Protein AF-A0AAV0AXN3-F1 (afdb_monomer)

Solvent-accessible surface area (backbone atoms only — not comparable to full-atom values): 9060 Å² total; per-residue (Å²): 137,46,54,49,62,44,51,5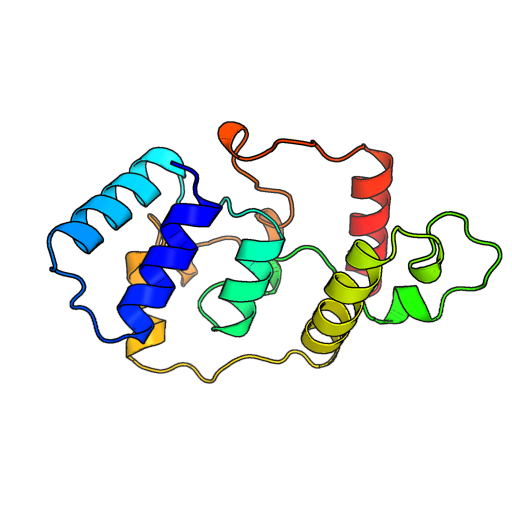5,51,50,51,50,41,47,74,72,68,48,59,68,83,37,69,70,45,45,52,43,48,54,48,37,48,67,70,36,80,56,32,69,37,35,47,66,70,45,36,50,57,33,23,34,56,55,50,35,66,63,61,25,37,64,60,49,59,53,64,60,75,71,57,66,88,87,51,89,84,40,51,88,76,44,60,71,69,56,36,67,53,48,51,59,50,10,48,40,53,66,68,65,55,55,48,80,89,41,78,70,40,53,50,46,30,60,65,59,29,77,52,62,66,87,75,58,67,36,72,74,29,42,86,36,51,43,71,93,68,51,88,74,75,82,52,72,68,55,53,52,49,39,55,54,47,51,75,70,111

Organism: Phakopsora pachyrhizi (NCBI:txid170000)

Sequence (157 aa):
STVFGTALNYVACRLLSVDAEHPMLAWSQATLHSLGKQGYWFLTWGKVCLSLLNVYNREGVDPITPKIWLLPDVLPFLPWRWWVHSWQVYLPISYISGKRLRVELNPLLSLLCEKLYTQPYSSINWPSQHNSVLSEDLYCPHHPVADALFWILGKWE

Foldseek 3Di:
DFLLVLLVVLVVCVVVVNDCPPPSNVVSLVVNCVQQVWLLQYDLVSQLVCQQQVLHPPLQHQQLALCLQVDDPPDPPRLVNDDPVRSVVSNVSNVCNHVVHHDDDDPSSVVSSVRRGPDRNVPDPRNVNHQRHRPVNPPDHDDVVVVVVSVVSVVVD

Nearest PDB structures (foldseek):
  1w6j-assembly1_A  TM=9.769E-01  e=9.044E-11  Homo sapiens
  1w6k-assembly1_A  TM=9.769E-01  e=1.476E-10  Homo sapiens
  8j5z-assembly1_A  TM=9.095E-01  e=8.137E-08  Tripterygium wilfordii
  2sqc-assembly1_A  TM=6.738E-01  e=1.094E-02  Alicyclobacillus acidocaldarius
  1gsz-assembly1_A  TM=6.415E-01  e=1.036E-02  Alicyclobacillus acidocaldarius

InterPro domains:
  IPR008930 Terpenoid cyclases/protein prenyltransferase alpha-alpha toroid [SSF48239] (1-157)
  IPR018333 Squalene cyclase [PTHR11764] (1-153)
  IPR032697 Squalene cyclase, N-terminal [PF13249] (6-128)

Mean predicted aligned error: 5.24 Å

Secondary structure (DSSP, 8-state):
--HHHHHHHHHHHHHTT--TTSHHHHHHHHHHHHHHSSS----HHHHHHHHHTTSS-GGGS----GGGGGS-TT-TT-GGGS-HHHHHHHHHHHHHHHHT------HHHHHHHHHH-SS-GGG--SGGGTT---GGG-SSPPPHHHHHHHHHHHHH-

pLDDT: mean 86.61, std 6.36, range [59.78, 94.81]

Radius of gyration: 16.56 Å; Cα contacts (8 Å, |Δi|>4): 158; chains: 1; bounding box: 37×30×46 Å

Structure (mmCIF, N/CA/C/O backbone):
data_AF-A0AAV0AXN3-F1
#
_entry.id   AF-A0AAV0AXN3-F1
#
loop_
_atom_site.group_PDB
_atom_site.id
_atom_site.type_symbol
_atom_site.label_atom_id
_atom_site.label_alt_id
_atom_site.label_comp_id
_atom_site.label_asym_id
_atom_site.label_entity_id
_atom_site.label_seq_id
_atom_site.pdbx_PDB_ins_code
_atom_site.Cartn_x
_atom_site.Cartn_y
_atom_site.Cartn_z
_atom_site.occupancy
_atom_site.B_iso_or_equiv
_atom_site.auth_seq_id
_atom_site.auth_comp_id
_atom_site.auth_asym_id
_atom_site.auth_atom_id
_atom_site.pdbx_PDB_model_num
ATOM 1 N N . SER A 1 1 ? 6.576 12.725 11.969 1.00 72.81 1 SER A N 1
ATOM 2 C CA . SER A 1 1 ? 6.029 11.366 11.805 1.00 72.81 1 SER A CA 1
ATOM 3 C C . SER A 1 1 ? 5.704 11.171 10.340 1.00 72.81 1 SER A C 1
ATOM 5 O O . SER A 1 1 ? 5.314 12.152 9.722 1.00 72.81 1 SER A O 1
ATOM 7 N N . THR A 1 2 ? 5.894 9.973 9.794 1.00 86.38 2 THR A N 1
ATOM 8 C CA . THR A 1 2 ? 5.572 9.656 8.391 1.00 86.38 2 THR A CA 1
ATOM 9 C C . THR A 1 2 ? 4.228 8.939 8.308 1.00 86.38 2 THR A C 1
ATOM 11 O O . THR A 1 2 ? 3.819 8.271 9.267 1.00 86.38 2 THR A O 1
ATOM 14 N N . VAL A 1 3 ? 3.533 9.047 7.178 1.00 88.00 3 VAL A N 1
ATOM 15 C CA . VAL A 1 3 ? 2.294 8.294 6.914 1.00 88.00 3 VAL A CA 1
ATOM 16 C C . VAL A 1 3 ? 2.595 6.797 6.925 1.00 88.00 3 VAL A C 1
ATOM 18 O O . VAL A 1 3 ? 1.875 6.024 7.559 1.00 88.00 3 VAL A O 1
ATOM 21 N N . PHE A 1 4 ? 3.716 6.399 6.316 1.00 86.88 4 PHE A N 1
ATOM 22 C CA . PHE A 1 4 ? 4.176 5.009 6.299 1.00 86.88 4 PHE A CA 1
ATOM 23 C C . PHE A 1 4 ? 4.380 4.430 7.706 1.00 86.88 4 PHE A C 1
ATOM 25 O O . PHE A 1 4 ? 3.810 3.389 8.038 1.00 86.88 4 PHE A O 1
ATOM 32 N N . GLY A 1 5 ? 5.152 5.116 8.553 1.00 89.00 5 GLY A N 1
ATOM 33 C CA . GLY A 1 5 ? 5.442 4.641 9.904 1.00 89.00 5 GLY A CA 1
ATOM 34 C C . GLY A 1 5 ? 4.204 4.650 10.798 1.00 89.00 5 GLY A C 1
ATOM 35 O O . GLY A 1 5 ? 3.957 3.682 11.514 1.00 89.00 5 GLY A O 1
ATOM 36 N N . THR A 1 6 ? 3.399 5.713 10.737 1.00 90.56 6 THR A N 1
ATOM 37 C CA . THR A 1 6 ? 2.220 5.857 11.604 1.00 90.56 6 THR A CA 1
ATOM 38 C C . THR A 1 6 ? 1.168 4.793 11.293 1.00 90.56 6 THR A C 1
ATOM 40 O O . THR A 1 6 ? 0.685 4.135 12.212 1.00 90.56 6 THR A O 1
ATOM 43 N N . ALA A 1 7 ? 0.844 4.564 10.016 1.00 90.44 7 ALA A N 1
ATOM 44 C CA . ALA A 1 7 ? -0.192 3.598 9.655 1.00 90.44 7 ALA A CA 1
ATOM 45 C C . ALA A 1 7 ? 0.216 2.151 9.916 1.00 90.44 7 ALA A C 1
ATOM 47 O O . ALA A 1 7 ? -0.582 1.393 10.461 1.00 90.44 7 ALA A O 1
ATOM 48 N N . LEU A 1 8 ? 1.444 1.755 9.563 1.00 91.88 8 LEU A N 1
ATOM 49 C CA . LEU A 1 8 ? 1.877 0.376 9.790 1.00 91.88 8 LEU A CA 1
ATOM 50 C C . LEU A 1 8 ? 1.936 0.039 11.280 1.00 91.88 8 LEU A C 1
ATOM 52 O O . LEU A 1 8 ? 1.496 -1.040 11.669 1.00 91.88 8 LEU A O 1
ATOM 56 N N . ASN A 1 9 ? 2.406 0.966 12.119 1.00 93.31 9 ASN A N 1
ATOM 57 C CA . ASN A 1 9 ? 2.404 0.758 13.565 1.00 93.31 9 ASN A CA 1
ATOM 58 C C . ASN A 1 9 ? 0.983 0.770 14.145 1.00 93.31 9 ASN A C 1
ATOM 60 O O . ASN A 1 9 ? 0.675 -0.076 14.979 1.00 93.31 9 ASN A O 1
ATOM 64 N N . TYR A 1 10 ? 0.091 1.647 13.668 1.00 92.88 10 TYR A N 1
ATOM 65 C CA . TYR A 1 10 ? -1.323 1.623 14.059 1.00 92.88 10 TYR A CA 1
ATOM 66 C C . TYR A 1 10 ? -1.961 0.261 13.759 1.00 92.88 10 TYR A C 1
ATOM 68 O O . TYR A 1 10 ? -2.559 -0.358 14.640 1.00 92.88 10 TYR A O 1
ATOM 76 N N . VAL A 1 11 ? -1.782 -0.244 12.534 1.00 93.06 11 VAL A N 1
ATOM 77 C CA . VAL A 1 11 ? -2.296 -1.556 12.122 1.00 93.06 11 VAL A CA 1
ATOM 78 C C . VAL A 1 11 ? -1.666 -2.674 12.949 1.00 93.06 11 VAL A C 1
ATOM 80 O O . VAL A 1 11 ? -2.394 -3.534 13.439 1.00 93.06 11 VAL A O 1
ATOM 83 N N . ALA A 1 12 ? -0.351 -2.647 13.178 1.00 94.00 12 ALA A N 1
ATOM 84 C CA . ALA A 1 12 ? 0.330 -3.638 14.008 1.00 94.00 12 ALA A CA 1
ATOM 85 C C . ALA A 1 12 ? -0.233 -3.678 15.438 1.00 94.00 12 ALA A C 1
ATOM 87 O O . ALA A 1 12 ? -0.558 -4.752 15.939 1.00 94.00 12 ALA A O 1
ATOM 88 N N . CYS A 1 13 ? -0.433 -2.524 16.078 1.00 94.25 13 CYS A N 1
ATOM 89 C CA . CYS A 1 13 ? -1.045 -2.453 17.405 1.00 94.25 13 CYS A CA 1
ATOM 90 C C . CYS A 1 13 ? -2.480 -3.000 17.415 1.00 94.25 13 CYS A C 1
ATOM 92 O O . CYS A 1 13 ? -2.857 -3.720 18.339 1.00 94.25 13 CYS A O 1
ATOM 94 N N . ARG A 1 14 ? -3.277 -2.709 16.380 1.00 93.38 14 ARG A N 1
ATOM 95 C CA . ARG A 1 14 ? -4.640 -3.247 16.252 1.00 93.38 14 ARG A CA 1
ATOM 96 C C . ARG A 1 14 ? -4.645 -4.764 16.062 1.00 93.38 14 ARG A C 1
ATOM 98 O O . ARG A 1 14 ? -5.473 -5.437 16.668 1.00 93.38 14 ARG A O 1
ATOM 105 N N . LEU A 1 15 ? -3.701 -5.312 15.295 1.00 93.06 15 LEU A N 1
ATOM 106 C CA . LEU A 1 15 ? -3.512 -6.762 15.153 1.00 93.06 15 LEU A CA 1
ATOM 107 C C . LEU A 1 15 ? -3.076 -7.425 16.470 1.00 93.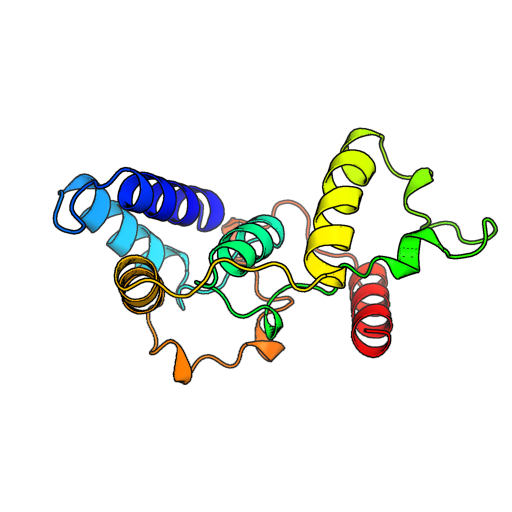06 15 LEU A C 1
ATOM 109 O O . LEU A 1 15 ? -3.477 -8.551 16.750 1.00 93.06 15 LEU A O 1
ATOM 113 N N . LEU A 1 16 ? -2.328 -6.712 17.316 1.00 94.81 16 LEU A N 1
ATOM 114 C CA . LEU A 1 16 ? -1.972 -7.133 18.678 1.00 94.81 16 LEU A CA 1
ATOM 115 C C . LEU A 1 16 ? -3.109 -6.936 19.701 1.00 94.81 16 LEU A C 1
ATOM 117 O O . LEU A 1 16 ? -2.878 -7.039 20.902 1.00 94.81 16 LEU A O 1
ATOM 121 N N . SER A 1 17 ? -4.340 -6.687 19.242 1.00 91.81 17 SER A N 1
ATOM 122 C CA . SER A 1 17 ? -5.541 -6.522 20.076 1.00 91.81 17 SER A CA 1
ATOM 123 C C . SER A 1 17 ? -5.528 -5.304 21.010 1.00 91.81 17 SER A C 1
ATOM 125 O O . SER A 1 17 ? -6.275 -5.267 21.985 1.00 91.81 17 SER A O 1
ATOM 127 N N . VAL A 1 18 ? -4.729 -4.274 20.709 1.00 93.12 18 VAL A N 1
ATOM 128 C CA . VAL A 1 18 ? -4.817 -2.984 21.413 1.00 93.12 18 VAL A CA 1
ATOM 129 C C . VAL A 1 18 ? -6.105 -2.273 20.996 1.00 93.12 18 VAL A C 1
ATOM 131 O O . VAL A 1 18 ? -6.397 -2.169 19.802 1.00 93.12 18 VAL A O 1
ATOM 134 N N . ASP A 1 19 ? -6.874 -1.771 21.962 1.00 90.38 19 ASP A N 1
ATOM 135 C CA . ASP A 1 19 ? -8.140 -1.070 21.716 1.00 90.38 19 ASP A CA 1
ATOM 136 C C . ASP A 1 19 ? -7.941 0.199 20.867 1.00 90.38 19 ASP A C 1
ATOM 138 O O . ASP A 1 19 ? -7.017 0.971 21.101 1.00 90.38 19 ASP A O 1
ATOM 142 N N . ALA A 1 20 ? -8.822 0.431 19.893 1.00 86.50 20 ALA A N 1
ATOM 143 C CA . ALA A 1 20 ? -8.790 1.597 19.017 1.00 86.50 20 ALA A CA 1
ATOM 144 C C . ALA A 1 20 ? -8.946 2.902 19.805 1.00 86.50 20 ALA A C 1
ATOM 146 O O . ALA A 1 20 ? -8.356 3.910 19.421 1.00 86.50 20 ALA A O 1
ATOM 147 N N . GLU A 1 21 ? -9.685 2.857 20.916 1.00 88.88 21 GLU A N 1
ATOM 148 C CA . GLU A 1 21 ? -9.915 4.004 21.798 1.00 88.88 21 GLU A CA 1
ATOM 149 C C . GLU A 1 21 ? -8.764 4.226 22.792 1.00 88.88 21 GLU A C 1
ATOM 151 O O . GLU A 1 21 ? -8.778 5.172 23.581 1.00 88.88 21 GLU A O 1
ATOM 156 N N . HIS A 1 22 ? -7.723 3.385 22.751 1.00 93.25 22 HIS A N 1
ATOM 157 C CA . HIS A 1 22 ? -6.517 3.627 23.526 1.00 93.25 22 HIS A CA 1
ATOM 158 C C . HIS A 1 22 ? -5.920 4.993 23.128 1.00 93.25 22 HIS A C 1
ATOM 160 O O . HIS A 1 22 ? -5.714 5.230 21.933 1.00 93.25 22 HIS A O 1
ATOM 166 N N . PRO A 1 23 ? -5.559 5.880 24.080 1.00 93.06 23 PRO A N 1
ATOM 167 C CA . PRO A 1 23 ? -5.139 7.256 23.785 1.00 93.06 23 PRO A CA 1
ATOM 168 C C . PRO A 1 23 ? -4.031 7.362 22.728 1.00 93.06 23 PRO A C 1
ATOM 170 O O . PRO A 1 23 ? -4.081 8.207 21.837 1.00 93.06 23 PRO A O 1
ATOM 173 N N . MET A 1 24 ? -3.059 6.444 22.779 1.00 92.81 24 MET A N 1
ATOM 174 C CA . MET A 1 24 ? -1.985 6.341 21.785 1.00 92.81 24 MET A CA 1
ATOM 175 C C . MET A 1 24 ? -2.512 6.087 20.363 1.00 92.81 24 MET A C 1
ATOM 177 O O . MET A 1 24 ? -2.028 6.697 19.409 1.00 92.81 24 MET A O 1
ATOM 181 N N . LEU A 1 25 ? -3.498 5.196 20.208 1.00 91.25 25 LEU A N 1
ATOM 182 C CA . LEU A 1 25 ? -4.052 4.855 18.902 1.00 91.25 25 LEU A CA 1
ATOM 183 C C . LEU A 1 25 ? -4.948 5.967 18.368 1.00 91.25 25 LEU A C 1
ATOM 185 O O . LEU A 1 25 ? -4.781 6.344 17.208 1.00 91.25 25 LEU A O 1
ATOM 189 N N . ALA A 1 26 ? -5.774 6.575 19.218 1.00 90.44 26 ALA A N 1
ATOM 190 C CA . ALA A 1 26 ? -6.550 7.759 18.862 1.00 90.44 26 ALA A CA 1
ATOM 191 C C . ALA A 1 26 ? -5.650 8.904 18.352 1.00 90.44 26 ALA A C 1
ATOM 193 O O . ALA A 1 26 ? -5.915 9.495 17.303 1.00 90.44 26 ALA A O 1
ATOM 194 N N . TRP A 1 27 ? -4.529 9.173 19.032 1.00 90.75 27 TRP A N 1
ATOM 195 C CA . TRP A 1 27 ? -3.557 10.182 18.593 1.00 90.75 27 TRP A CA 1
ATOM 196 C C . TRP A 1 27 ? -2.870 9.820 17.281 1.00 90.75 27 TRP A C 1
ATOM 198 O O . TRP A 1 27 ? -2.711 10.678 16.411 1.00 90.75 27 TRP A O 1
ATOM 208 N N . SER A 1 28 ? -2.472 8.560 17.110 1.00 90.38 28 SER A N 1
ATOM 209 C CA . SER A 1 28 ? -1.843 8.117 15.863 1.00 90.38 28 SER A CA 1
ATOM 210 C C . SER A 1 28 ? -2.810 8.175 14.676 1.00 90.38 28 SER A C 1
ATOM 212 O O . SER A 1 28 ? -2.401 8.585 13.594 1.00 90.38 28 SER A O 1
ATOM 214 N N . GLN A 1 29 ? -4.097 7.876 14.880 1.00 88.94 29 GLN A N 1
ATOM 215 C CA . GLN A 1 29 ? -5.131 8.005 13.855 1.00 88.94 29 GLN A CA 1
ATOM 216 C C . GLN A 1 29 ? -5.352 9.473 13.472 1.00 88.94 29 GLN A C 1
ATOM 218 O O . GLN A 1 29 ? -5.322 9.810 12.290 1.00 88.94 29 GLN A O 1
ATOM 223 N N . ALA A 1 30 ? -5.489 10.364 14.459 1.00 89.38 30 ALA A N 1
ATOM 224 C CA . ALA A 1 30 ? -5.607 11.801 14.208 1.00 89.38 30 ALA A CA 1
ATOM 225 C C . ALA A 1 30 ? -4.375 12.355 13.469 1.00 89.38 30 ALA A C 1
ATOM 227 O O . ALA A 1 30 ? -4.501 13.168 12.554 1.00 89.38 30 ALA A O 1
ATOM 228 N N . THR A 1 31 ? -3.183 11.867 13.823 1.00 89.00 31 THR A N 1
ATOM 229 C CA . THR A 1 31 ? -1.929 12.214 13.144 1.00 89.00 31 THR A CA 1
ATOM 230 C C . THR A 1 31 ? -1.903 11.685 11.710 1.00 89.00 31 THR A C 1
ATOM 232 O O . THR A 1 31 ? -1.481 12.388 10.799 1.00 89.00 31 THR A O 1
ATOM 235 N N . LEU A 1 32 ? -2.380 10.462 11.471 1.00 88.12 32 LEU A N 1
ATOM 236 C CA . LEU A 1 32 ? -2.457 9.890 10.128 1.00 88.12 32 LEU A CA 1
ATOM 237 C C . LEU A 1 32 ? -3.375 10.721 9.223 1.00 88.12 32 LEU A C 1
ATOM 239 O O . LEU A 1 32 ? -3.024 11.019 8.080 1.00 88.12 32 LEU A O 1
ATOM 243 N N . HIS A 1 33 ? -4.532 11.125 9.747 1.00 87.62 33 HIS A N 1
ATOM 244 C CA . HIS A 1 33 ? -5.502 11.942 9.020 1.00 87.62 33 HIS A CA 1
ATOM 245 C C . HIS A 1 33 ? -4.984 13.360 8.755 1.00 87.62 33 HIS A C 1
ATOM 247 O O . HIS A 1 33 ? -5.230 13.896 7.675 1.00 87.62 33 HIS A O 1
ATOM 253 N N . SER A 1 34 ? -4.224 13.947 9.687 1.00 86.25 34 SER A N 1
ATOM 254 C CA . SER A 1 34 ? -3.630 15.276 9.499 1.00 86.25 34 SER A CA 1
ATOM 255 C C . SER A 1 34 ? -2.464 15.274 8.505 1.00 86.25 34 SER A C 1
ATOM 257 O O . SER A 1 34 ? -2.362 16.190 7.689 1.00 86.25 34 SER A O 1
ATOM 259 N N . LEU A 1 35 ? -1.620 14.236 8.524 1.00 80.56 35 LEU A N 1
ATOM 260 C CA . LEU A 1 35 ? -0.473 14.099 7.622 1.00 80.56 35 LEU A CA 1
ATOM 261 C C . LEU A 1 35 ? -0.894 13.735 6.201 1.00 80.56 35 LEU A C 1
ATOM 263 O O . LEU A 1 35 ? -0.399 14.303 5.234 1.00 80.56 35 LEU A O 1
ATOM 267 N N . GLY A 1 36 ? -1.810 12.778 6.060 1.00 65.31 36 GLY A N 1
ATOM 268 C CA . GLY A 1 36 ? -2.114 12.193 4.762 1.00 65.31 36 GLY A CA 1
ATOM 269 C C . GLY A 1 36 ? -2.975 13.064 3.852 1.00 65.31 36 GLY A C 1
ATOM 270 O O . GLY A 1 36 ? -3.134 12.662 2.703 1.00 65.31 36 GLY A O 1
ATOM 271 N N . LYS A 1 37 ? -3.584 14.159 4.357 1.00 60.31 37 LYS A N 1
ATOM 272 C CA . LYS A 1 37 ? -4.668 15.013 3.782 1.00 60.31 37 LYS A CA 1
ATOM 273 C C . LYS A 1 37 ? -5.889 14.273 3.183 1.00 60.31 37 LYS A C 1
ATOM 275 O O . LYS A 1 37 ? -6.958 14.854 3.041 1.00 60.31 37 LYS A O 1
ATOM 280 N N . GLN A 1 38 ? -5.744 12.994 2.858 1.00 59.78 38 GLN A N 1
ATOM 281 C CA . GLN A 1 38 ? -6.660 12.070 2.201 1.00 59.78 38 GLN A CA 1
ATOM 282 C C . GLN A 1 38 ? -6.486 10.616 2.722 1.00 59.78 38 GLN A C 1
ATOM 284 O O . GLN A 1 38 ? -7.323 9.763 2.460 1.00 59.78 38 GLN A O 1
ATOM 289 N N . GLY A 1 39 ? -5.433 10.305 3.496 1.00 60.88 39 GLY A N 1
ATOM 290 C CA . GLY A 1 39 ? -5.303 9.044 4.254 1.00 60.88 39 GLY A CA 1
ATOM 291 C C . GLY A 1 39 ? -4.872 7.797 3.462 1.00 60.88 39 GLY A C 1
ATOM 292 O O . GLY A 1 39 ? -4.670 6.750 4.063 1.00 60.88 39 GLY A O 1
ATOM 293 N N . TYR A 1 40 ? -4.697 7.889 2.139 1.00 68.50 40 TYR A N 1
ATOM 294 C CA . TYR A 1 40 ? -4.296 6.764 1.267 1.00 68.50 40 TYR A CA 1
ATOM 295 C C . TYR A 1 40 ? -2.932 6.930 0.571 1.00 68.50 40 TYR A C 1
ATOM 297 O O . TYR A 1 40 ? -2.540 6.090 -0.241 1.00 68.50 40 TYR A O 1
ATOM 305 N N . TRP A 1 41 ? -2.191 7.992 0.896 1.00 74.81 41 TRP A N 1
ATOM 306 C CA . TRP A 1 41 ? -0.919 8.369 0.265 1.00 74.81 41 TRP A CA 1
ATOM 307 C C . TRP A 1 41 ? 0.264 7.628 0.902 1.00 74.81 41 TRP A C 1
ATOM 309 O O . TRP A 1 41 ? 1.135 8.222 1.535 1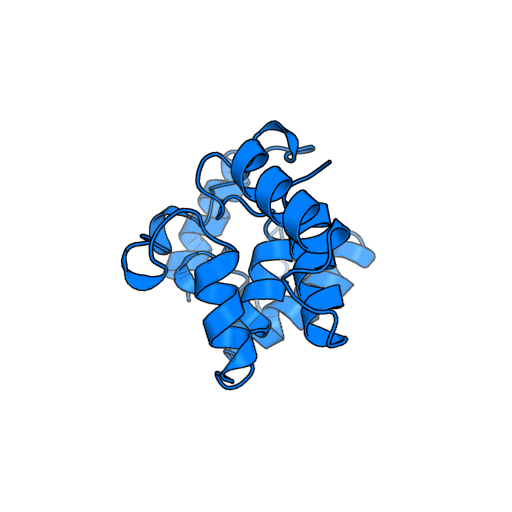.00 74.81 41 TRP A O 1
ATOM 319 N N . PHE A 1 42 ? 0.261 6.304 0.774 1.00 78.38 42 PHE A N 1
ATOM 320 C CA . PHE A 1 42 ? 1.301 5.436 1.322 1.00 78.38 42 PHE A CA 1
ATOM 321 C C . PHE A 1 42 ? 2.484 5.279 0.366 1.00 78.38 42 PHE A C 1
ATOM 323 O O . PHE A 1 42 ? 2.313 5.210 -0.848 1.00 78.38 42 PHE A O 1
ATOM 330 N N . LEU A 1 43 ? 3.686 5.113 0.919 1.00 84.94 43 LEU A N 1
ATOM 331 C CA . LEU A 1 43 ? 4.823 4.582 0.163 1.00 84.94 43 LEU A CA 1
ATOM 332 C C . LEU A 1 43 ? 4.498 3.174 -0.370 1.00 84.94 43 LEU A C 1
ATOM 334 O O . LEU A 1 43 ? 3.762 2.425 0.279 1.00 84.94 43 LEU A O 1
ATOM 338 N N . THR A 1 44 ? 5.074 2.785 -1.512 1.00 86.12 4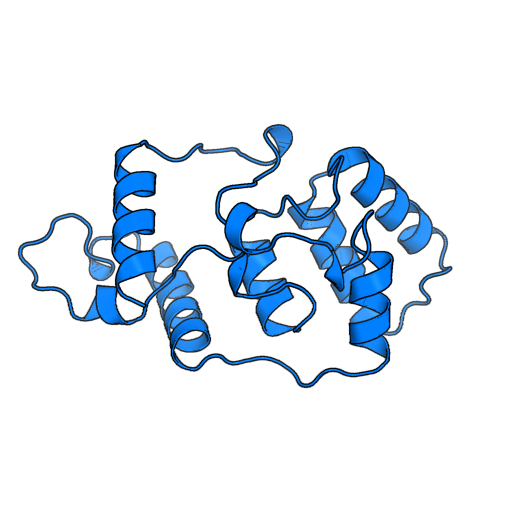4 THR A N 1
ATOM 339 C CA . THR A 1 44 ? 4.781 1.516 -2.212 1.00 86.12 44 THR A CA 1
ATOM 340 C C . THR A 1 44 ? 4.853 0.292 -1.297 1.00 86.12 44 THR A C 1
ATOM 342 O O . THR A 1 44 ? 3.958 -0.549 -1.319 1.00 86.12 44 THR A O 1
ATOM 345 N N . TRP A 1 45 ? 5.849 0.203 -0.410 1.00 88.25 45 TRP A N 1
ATOM 346 C CA . TRP A 1 45 ? 5.941 -0.903 0.555 1.00 88.25 45 TRP A CA 1
ATOM 347 C C . TRP A 1 45 ? 4.788 -0.919 1.565 1.00 88.25 45 TRP A C 1
ATOM 349 O O . TRP A 1 45 ? 4.313 -1.986 1.943 1.00 88.25 45 TRP A O 1
ATOM 359 N N . GLY A 1 46 ? 4.287 0.254 1.959 1.00 90.06 46 GLY A N 1
ATOM 360 C CA . GLY A 1 46 ? 3.108 0.373 2.815 1.00 90.06 46 GLY A CA 1
ATOM 361 C C . GLY A 1 46 ? 1.863 -0.132 2.099 1.00 90.06 46 GLY A C 1
ATOM 362 O O . GLY A 1 46 ? 1.122 -0.936 2.659 1.00 90.06 46 GLY A O 1
ATOM 363 N N . LYS A 1 47 ? 1.690 0.256 0.829 1.00 90.81 47 LYS A N 1
ATOM 364 C CA . LYS A 1 47 ? 0.599 -0.228 -0.029 1.00 90.81 47 LYS A CA 1
ATOM 365 C C . LYS A 1 47 ? 0.632 -1.752 -0.172 1.00 90.81 47 LYS A C 1
ATOM 367 O O . LYS A 1 47 ? -0.403 -2.392 -0.023 1.00 90.81 47 LYS A O 1
ATOM 372 N N . VAL A 1 48 ? 1.810 -2.347 -0.383 1.00 91.19 48 VAL A N 1
ATOM 373 C CA . VAL A 1 48 ? 1.986 -3.811 -0.465 1.00 91.19 48 VAL A CA 1
ATOM 374 C C . VAL A 1 48 ? 1.579 -4.502 0.840 1.00 91.19 48 VAL A C 1
ATOM 376 O O . VAL A 1 48 ? 0.777 -5.435 0.805 1.00 91.19 48 VAL A O 1
ATOM 379 N N . CYS A 1 49 ? 2.079 -4.043 1.992 1.00 91.81 49 CYS A N 1
ATOM 380 C CA . CYS A 1 49 ? 1.744 -4.635 3.291 1.00 91.81 49 CYS A CA 1
ATOM 381 C C . CYS A 1 49 ? 0.243 -4.534 3.608 1.00 91.81 49 CYS A C 1
ATOM 383 O O . CYS A 1 49 ? -0.373 -5.509 4.037 1.00 91.81 49 CYS A O 1
ATOM 385 N N . LEU A 1 50 ? -0.361 -3.369 3.366 1.00 91.62 50 LEU A N 1
ATOM 386 C CA . LEU A 1 50 ? -1.787 -3.137 3.603 1.00 91.62 50 LEU A CA 1
ATOM 387 C C . LEU A 1 50 ? -2.675 -3.907 2.608 1.00 91.62 50 LEU A C 1
ATOM 389 O O . LEU A 1 50 ? -3.750 -4.377 2.977 1.00 91.62 50 LEU A O 1
ATOM 393 N N . SER A 1 51 ? -2.213 -4.087 1.369 1.00 92.38 51 SER A N 1
ATOM 394 C CA . SER A 1 51 ? -2.891 -4.898 0.352 1.00 92.38 51 SER A CA 1
ATOM 395 C C . SER A 1 51 ? -2.888 -6.382 0.711 1.00 92.38 51 SER A C 1
ATOM 397 O O . SER A 1 51 ? -3.921 -7.045 0.616 1.00 92.38 51 SER A O 1
ATOM 399 N N . LEU A 1 52 ? -1.772 -6.893 1.244 1.00 92.56 52 LEU A N 1
ATOM 400 C CA . LEU A 1 52 ? -1.695 -8.264 1.751 1.00 92.56 52 LEU A CA 1
ATOM 401 C C . LEU A 1 52 ? -2.687 -8.503 2.902 1.00 92.56 52 LEU A C 1
ATOM 403 O O . LEU A 1 52 ? -3.336 -9.547 2.953 1.00 92.56 52 LEU A O 1
ATOM 407 N N . LEU A 1 53 ? -2.846 -7.520 3.791 1.00 92.88 53 LEU A N 1
ATOM 408 C CA . LEU A 1 53 ? -3.830 -7.537 4.880 1.00 92.88 53 LEU A CA 1
ATOM 409 C C . LEU A 1 53 ? -5.269 -7.260 4.417 1.00 92.88 53 LEU A C 1
ATOM 411 O O . LEU A 1 53 ? -6.168 -7.232 5.250 1.00 92.88 53 LEU A O 1
ATOM 415 N N . ASN A 1 54 ? -5.501 -7.063 3.115 1.00 93.12 54 ASN A N 1
ATOM 416 C CA . ASN A 1 54 ? -6.815 -6.781 2.534 1.00 93.12 54 ASN A CA 1
ATOM 417 C C . ASN A 1 54 ? -7.472 -5.494 3.079 1.00 93.12 54 ASN A C 1
ATOM 419 O O . ASN A 1 54 ? -8.694 -5.366 3.066 1.00 93.12 54 ASN A O 1
ATOM 423 N N . VAL A 1 55 ? -6.657 -4.536 3.544 1.00 92.50 55 VAL A N 1
ATOM 424 C CA . VAL A 1 55 ? -7.104 -3.213 4.024 1.00 92.50 55 VAL A CA 1
ATOM 425 C C . VAL A 1 55 ? -6.771 -2.076 3.058 1.00 92.50 55 VAL A C 1
ATOM 427 O O . VAL A 1 55 ? -7.110 -0.926 3.316 1.00 92.50 55 VAL A O 1
ATOM 430 N N . TYR A 1 56 ? -6.134 -2.380 1.928 1.00 91.88 56 TYR A N 1
ATOM 431 C CA . TYR A 1 56 ? -5.836 -1.467 0.823 1.00 91.88 56 TYR A CA 1
ATOM 432 C C . TYR A 1 56 ? -6.081 -2.220 -0.485 1.00 91.88 56 TYR A C 1
ATOM 434 O O . TYR A 1 56 ? -5.698 -3.382 -0.602 1.00 91.88 56 TYR A O 1
ATOM 442 N N . ASN A 1 57 ? -6.751 -1.611 -1.462 1.00 90.56 57 ASN A N 1
ATOM 443 C CA . ASN A 1 57 ? -7.024 -2.322 -2.708 1.00 90.56 57 ASN A CA 1
ATOM 444 C C . ASN A 1 57 ? -5.733 -2.451 -3.525 1.00 90.56 57 ASN A C 1
ATOM 446 O O . ASN A 1 57 ? -5.009 -1.477 -3.732 1.00 90.56 57 ASN A O 1
ATOM 450 N N . ARG A 1 58 ? -5.468 -3.649 -4.046 1.00 86.94 58 ARG A N 1
ATOM 451 C CA . ARG A 1 58 ? -4.345 -3.911 -4.948 1.00 86.94 58 ARG A CA 1
ATOM 452 C C . ARG A 1 58 ? -4.308 -2.964 -6.145 1.00 86.94 58 ARG A C 1
ATOM 454 O O . ARG A 1 58 ? -3.218 -2.610 -6.571 1.00 86.94 58 ARG A O 1
ATOM 461 N N . GLU A 1 59 ? -5.460 -2.550 -6.661 1.00 87.69 59 GLU A N 1
ATOM 462 C CA . GLU A 1 59 ? -5.540 -1.586 -7.762 1.00 87.69 59 GLU A CA 1
ATOM 463 C C . GLU A 1 59 ? -4.948 -0.215 -7.421 1.00 87.69 59 GLU A C 1
ATOM 465 O O . GLU A 1 59 ? -4.861 0.610 -8.306 1.00 87.69 59 GLU A O 1
ATOM 470 N N . GLY A 1 60 ? -4.553 0.068 -6.178 1.00 87.12 60 GLY A N 1
ATOM 471 C CA . GLY A 1 60 ? -3.767 1.262 -5.852 1.00 87.12 60 GLY A CA 1
ATOM 472 C C . GLY A 1 60 ? -2.280 0.995 -5.631 1.00 87.12 60 GLY A C 1
ATOM 473 O O . GLY A 1 60 ? -1.545 1.923 -5.313 1.00 87.12 60 GLY A O 1
ATOM 474 N N . VAL A 1 61 ? -1.825 -0.257 -5.727 1.00 88.44 61 VAL A N 1
ATOM 475 C CA . VAL A 1 61 ? -0.418 -0.650 -5.550 1.00 88.44 61 VAL A CA 1
ATOM 476 C C . VAL A 1 61 ? 0.277 -0.599 -6.905 1.00 88.44 61 VAL A C 1
ATOM 478 O O . VAL A 1 61 ? -0.299 -1.024 -7.903 1.00 88.44 61 VAL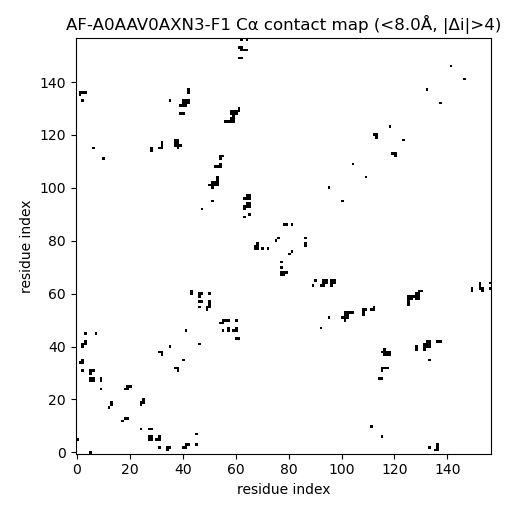 A O 1
ATOM 481 N N . ASP A 1 62 ? 1.510 -0.102 -6.958 1.00 85.12 62 ASP A N 1
ATOM 482 C CA . ASP A 1 62 ? 2.303 -0.137 -8.188 1.00 85.12 62 ASP A CA 1
ATOM 483 C C . ASP A 1 62 ? 2.464 -1.577 -8.714 1.00 85.12 62 ASP A C 1
ATOM 485 O O . ASP A 1 62 ? 2.622 -2.515 -7.920 1.00 85.12 62 ASP A O 1
ATOM 489 N N . PRO A 1 63 ? 2.434 -1.783 -10.042 1.00 80.31 63 PRO A N 1
ATOM 490 C CA . PRO A 1 63 ? 2.522 -3.111 -10.633 1.00 80.31 63 PRO A CA 1
ATOM 491 C C . PRO A 1 63 ? 3.919 -3.705 -10.415 1.00 80.31 63 PRO A C 1
ATOM 493 O O . PRO A 1 63 ? 4.902 -3.313 -11.044 1.00 80.31 63 PRO A O 1
ATOM 496 N N . ILE A 1 64 ? 4.004 -4.697 -9.526 1.00 84.31 64 ILE A N 1
ATOM 497 C CA . ILE A 1 64 ? 5.217 -5.487 -9.278 1.00 84.31 64 ILE A CA 1
ATOM 498 C C . ILE A 1 64 ? 4.990 -6.884 -9.860 1.00 84.31 64 ILE A C 1
ATOM 500 O O . ILE A 1 64 ? 4.582 -7.821 -9.170 1.00 84.31 64 ILE A O 1
ATOM 504 N N . THR A 1 65 ? 5.207 -7.015 -11.167 1.00 82.25 65 THR A N 1
ATOM 505 C CA . THR A 1 65 ? 4.873 -8.233 -11.915 1.00 82.25 65 THR A CA 1
ATOM 506 C C . THR A 1 65 ? 5.997 -9.271 -11.838 1.00 82.25 65 THR A C 1
ATOM 508 O O . THR A 1 65 ? 7.145 -8.945 -12.141 1.00 82.25 65 THR A O 1
ATOM 511 N N . PRO A 1 66 ? 5.707 -10.560 -11.575 1.00 85.06 66 PRO A N 1
ATOM 512 C CA . PRO A 1 66 ? 6.725 -11.616 -11.590 1.00 85.06 66 PRO A CA 1
ATOM 513 C C . PRO A 1 66 ? 7.330 -11.865 -12.989 1.00 85.06 66 PRO A C 1
ATOM 515 O O . PRO A 1 66 ? 8.377 -12.489 -13.120 1.00 85.06 66 PRO A O 1
ATOM 518 N N . LYS A 1 67 ? 6.702 -11.356 -14.055 1.00 85.25 67 LYS A N 1
ATOM 519 C CA . LYS A 1 67 ? 7.205 -11.458 -15.433 1.00 85.25 67 LYS A CA 1
ATOM 520 C C . LYS A 1 67 ? 8.523 -10.706 -15.645 1.00 85.25 67 LYS A C 1
ATOM 522 O O . LYS A 1 67 ? 9.283 -11.092 -16.524 1.00 85.25 67 LYS A O 1
ATOM 527 N N . ILE A 1 68 ? 8.822 -9.678 -14.841 1.00 85.44 68 ILE A N 1
ATOM 528 C CA . ILE A 1 68 ? 10.068 -8.903 -14.975 1.00 85.44 68 ILE A CA 1
ATOM 529 C C . ILE A 1 68 ? 11.320 -9.767 -14.745 1.00 85.44 68 ILE A C 1
ATOM 531 O O . ILE A 1 68 ? 12.375 -9.490 -15.306 1.00 85.44 68 ILE A O 1
ATOM 535 N N . TRP A 1 69 ? 11.184 -10.856 -13.983 1.00 86.19 69 TRP A N 1
ATOM 536 C CA . TRP A 1 69 ? 12.248 -11.828 -13.720 1.00 86.19 69 TRP A CA 1
ATOM 537 C C . TRP A 1 69 ? 12.504 -12.788 -14.886 1.00 86.19 69 TRP A C 1
ATOM 539 O O . TRP A 1 69 ? 13.523 -13.467 -14.890 1.00 86.19 69 TRP A O 1
ATOM 549 N N . LEU A 1 70 ? 11.587 -12.859 -15.856 1.00 87.31 70 LEU A N 1
ATOM 550 C CA . LEU A 1 70 ? 11.673 -13.732 -17.034 1.00 87.31 70 LEU A CA 1
ATOM 551 C C . LEU A 1 70 ? 12.165 -12.990 -18.284 1.00 87.31 70 LEU A C 1
ATOM 553 O O . LEU A 1 70 ? 12.210 -13.564 -19.371 1.00 87.31 70 LEU A O 1
ATOM 557 N N . LEU A 1 71 ? 12.461 -11.697 -18.156 1.00 87.06 71 LEU A N 1
ATOM 558 C CA . LEU A 1 71 ? 12.919 -10.873 -19.264 1.00 87.06 71 LEU A CA 1
ATOM 559 C C . LEU A 1 71 ? 14.347 -11.260 -19.700 1.00 87.06 71 LEU A C 1
ATOM 561 O O . LEU A 1 71 ? 15.135 -11.702 -18.869 1.00 87.06 71 LEU A O 1
ATOM 565 N N . PRO A 1 72 ? 14.699 -11.078 -20.987 1.00 86.81 72 PRO A N 1
ATOM 566 C CA . PRO A 1 72 ? 15.990 -11.510 -21.508 1.00 86.81 72 PRO A CA 1
ATOM 567 C C . PRO A 1 72 ? 17.147 -10.646 -21.004 1.00 86.81 72 PRO A C 1
ATOM 569 O O . PRO A 1 72 ? 17.022 -9.424 -20.899 1.00 86.81 72 PRO A O 1
ATOM 572 N N . ASP A 1 73 ? 18.307 -11.283 -20.814 1.00 84.69 73 ASP A N 1
ATOM 573 C CA . ASP A 1 73 ? 19.496 -10.731 -20.147 1.00 84.69 73 ASP A CA 1
ATOM 574 C C . ASP A 1 73 ? 20.096 -9.460 -20.749 1.00 84.69 73 ASP A C 1
ATOM 576 O O . ASP A 1 73 ? 20.918 -8.790 -20.118 1.00 84.69 73 ASP A O 1
ATOM 580 N N . VAL A 1 74 ? 19.676 -9.111 -21.960 1.00 87.69 74 VAL A N 1
ATOM 581 C CA . VAL A 1 74 ? 20.127 -7.933 -22.702 1.00 87.69 74 VAL A CA 1
ATOM 582 C C . VAL A 1 74 ? 19.615 -6.616 -22.111 1.00 87.69 74 VAL A C 1
ATOM 584 O O . VAL A 1 74 ? 20.212 -5.569 -22.355 1.00 87.69 74 VAL A O 1
ATOM 587 N N . LEU A 1 75 ? 18.529 -6.638 -21.329 1.00 85.25 75 LEU A N 1
ATOM 588 C CA . LEU A 1 75 ? 17.926 -5.425 -20.775 1.00 85.25 75 LEU A CA 1
ATOM 589 C C . LEU A 1 75 ? 18.717 -4.886 -19.559 1.00 85.25 75 LEU A C 1
ATOM 591 O O . LEU A 1 75 ? 19.099 -5.638 -18.662 1.00 85.25 75 LEU A O 1
ATOM 595 N N . PRO A 1 76 ? 18.968 -3.567 -19.471 1.00 81.38 76 PRO A N 1
ATOM 596 C CA . PRO A 1 76 ? 19.808 -3.006 -18.410 1.00 81.38 76 PRO A CA 1
ATOM 597 C C . PRO A 1 76 ? 19.103 -2.909 -17.048 1.00 81.38 76 PRO A C 1
ATOM 599 O O . PRO A 1 76 ? 19.775 -2.810 -16.027 1.00 81.38 76 PRO A O 1
ATOM 602 N N . PHE A 1 77 ? 17.769 -2.956 -17.018 1.00 80.25 77 PHE A N 1
ATOM 603 C CA . PHE A 1 77 ? 16.943 -2.767 -15.817 1.00 80.25 77 PHE A CA 1
ATOM 604 C C . PHE A 1 77 ? 16.523 -4.081 -15.139 1.00 80.25 77 PHE A C 1
ATOM 606 O O . PHE A 1 77 ? 15.602 -4.090 -14.323 1.00 80.25 77 PHE A O 1
ATOM 613 N N . LEU A 1 78 ? 17.180 -5.191 -15.475 1.00 84.12 78 LEU A N 1
ATOM 614 C CA . LEU A 1 78 ? 16.807 -6.512 -14.982 1.00 84.12 78 LEU A CA 1
ATOM 615 C C . LEU A 1 78 ? 17.042 -6.662 -13.472 1.00 84.12 78 LEU A C 1
ATOM 617 O O . LEU A 1 78 ? 18.093 -6.238 -12.982 1.00 84.12 78 LEU A O 1
ATOM 621 N N . PRO A 1 79 ? 16.119 -7.313 -12.739 1.00 83.69 79 PRO A N 1
ATOM 622 C CA . PRO A 1 79 ? 16.170 -7.360 -11.280 1.00 83.69 79 PRO A CA 1
ATOM 623 C C . PRO A 1 79 ? 17.446 -7.957 -10.680 1.00 83.69 79 PRO A C 1
ATOM 625 O O . PRO A 1 79 ? 17.888 -7.512 -9.628 1.00 83.69 79 PRO A O 1
ATOM 628 N N . TRP A 1 80 ? 18.080 -8.936 -11.332 1.00 82.88 80 TRP A N 1
ATOM 629 C CA . TRP A 1 80 ? 19.317 -9.545 -10.815 1.00 82.88 80 TRP A CA 1
ATOM 630 C C . TRP A 1 80 ? 20.543 -8.631 -10.921 1.00 82.88 80 TRP A C 1
ATOM 632 O O . TRP A 1 80 ? 21.566 -8.909 -10.301 1.00 82.88 80 TRP A O 1
ATOM 642 N N . ARG A 1 81 ? 20.459 -7.554 -11.713 1.00 86.88 81 ARG A N 1
ATOM 643 C CA . ARG A 1 81 ? 21.489 -6.509 -11.782 1.00 86.88 81 ARG A CA 1
ATOM 644 C C . ARG A 1 81 ? 21.307 -5.456 -10.690 1.00 86.88 81 ARG A C 1
ATOM 646 O O . ARG A 1 81 ? 22.173 -4.600 -10.525 1.00 86.88 81 ARG A O 1
ATOM 653 N N . TRP A 1 82 ? 20.181 -5.476 -9.975 1.00 87.19 82 TRP A N 1
ATOM 654 C CA . TRP A 1 82 ? 19.944 -4.567 -8.862 1.00 87.19 82 TRP A CA 1
ATOM 655 C C . TRP A 1 82 ? 20.812 -4.939 -7.668 1.00 87.19 82 TRP A C 1
ATOM 657 O O . TRP A 1 82 ? 21.349 -6.042 -7.555 1.00 87.19 82 TRP A O 1
ATOM 667 N N . TRP A 1 83 ? 20.908 -4.003 -6.730 1.00 89.88 83 TRP A N 1
ATOM 668 C CA . TRP A 1 83 ? 21.550 -4.269 -5.458 1.00 89.88 83 TRP A CA 1
ATOM 669 C C . TRP A 1 83 ? 20.908 -5.470 -4.753 1.00 89.88 83 TRP A C 1
ATOM 671 O O . TRP A 1 83 ? 19.693 -5.676 -4.828 1.00 89.88 83 TRP A O 1
ATOM 681 N N . VAL A 1 84 ? 21.733 -6.259 -4.056 1.00 89.62 84 VAL A N 1
ATOM 682 C CA . VAL A 1 84 ? 21.338 -7.568 -3.520 1.00 89.62 84 VAL A CA 1
ATOM 683 C C . VAL A 1 84 ? 20.085 -7.498 -2.644 1.00 89.62 84 VAL A C 1
ATOM 685 O O . VAL A 1 84 ? 19.164 -8.296 -2.794 1.00 89.62 84 VAL A O 1
ATOM 688 N N . HIS A 1 85 ? 20.000 -6.480 -1.791 1.00 90.00 85 HIS A N 1
ATOM 689 C CA . HIS A 1 85 ? 18.853 -6.303 -0.909 1.00 90.00 85 HIS A CA 1
ATOM 690 C C . HIS A 1 85 ? 17.581 -5.900 -1.657 1.00 90.00 85 HIS A C 1
ATOM 692 O O . HIS A 1 85 ? 16.490 -6.298 -1.260 1.00 90.00 85 HIS A O 1
ATOM 698 N N . SER A 1 86 ? 17.697 -5.160 -2.762 1.00 87.25 86 SER A N 1
ATOM 699 C CA . SER A 1 86 ? 16.538 -4.762 -3.558 1.00 87.25 86 SER A CA 1
ATOM 700 C C . SER A 1 86 ? 15.861 -5.986 -4.168 1.00 87.25 86 SER A C 1
ATOM 702 O O . SER A 1 86 ? 14.663 -6.185 -3.972 1.00 87.25 86 SER A O 1
ATOM 704 N N . TRP A 1 87 ? 16.607 -6.850 -4.859 1.00 87.19 87 TRP A N 1
ATOM 705 C CA . TRP A 1 87 ? 15.995 -8.016 -5.500 1.00 87.19 87 TRP A CA 1
ATOM 706 C C . TRP A 1 87 ? 15.491 -9.042 -4.472 1.00 87.19 87 TRP A C 1
ATOM 708 O O . TRP A 1 87 ? 14.426 -9.619 -4.679 1.00 87.19 87 TRP A O 1
ATOM 718 N N . GLN A 1 88 ? 16.165 -9.199 -3.324 1.00 90.56 88 GLN A N 1
ATOM 719 C CA . GLN A 1 88 ? 15.683 -10.046 -2.222 1.00 90.56 88 GLN A CA 1
ATOM 720 C C . GLN A 1 88 ? 14.321 -9.607 -1.665 1.00 90.56 88 GLN A C 1
ATOM 722 O O . GLN A 1 88 ? 13.542 -10.455 -1.237 1.00 90.56 88 GLN A O 1
ATOM 727 N N . VAL A 1 89 ? 14.016 -8.305 -1.681 1.00 91.00 89 VAL A N 1
ATOM 728 C CA . VAL A 1 89 ? 12.722 -7.764 -1.233 1.00 91.00 89 VAL A CA 1
ATOM 729 C C . VAL A 1 89 ? 11.675 -7.835 -2.345 1.00 91.00 89 VAL A C 1
ATOM 731 O O . VAL A 1 89 ? 10.549 -8.273 -2.113 1.00 91.00 89 VAL A O 1
ATOM 734 N N . TYR A 1 90 ? 12.024 -7.445 -3.573 1.00 89.69 90 TY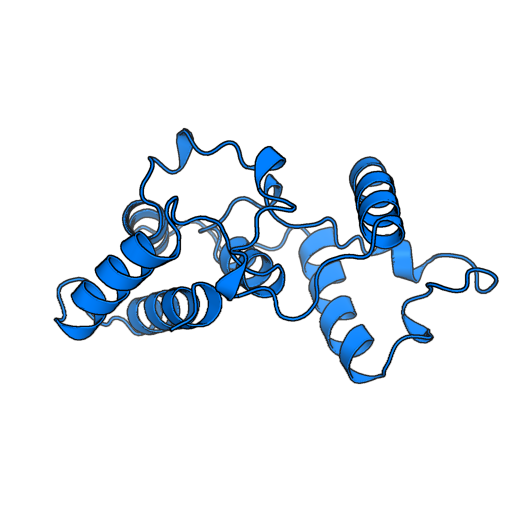R A N 1
ATOM 735 C CA . TYR A 1 90 ? 11.062 -7.405 -4.678 1.00 89.69 90 TYR A CA 1
ATOM 736 C C . TYR A 1 90 ? 10.683 -8.790 -5.213 1.00 89.69 90 TYR A C 1
ATOM 738 O O . TYR A 1 90 ? 9.581 -8.950 -5.739 1.00 89.69 90 TYR A O 1
ATOM 746 N N . LEU A 1 91 ? 11.538 -9.806 -5.057 1.00 91.12 91 LEU A N 1
ATOM 747 C CA . LEU A 1 91 ? 11.237 -11.175 -5.479 1.00 91.12 91 LEU A CA 1
ATOM 748 C C . LEU A 1 91 ? 9.993 -11.744 -4.769 1.00 91.12 91 LEU A C 1
ATOM 750 O O . LEU A 1 91 ? 9.024 -12.066 -5.466 1.00 91.12 91 LEU A O 1
ATOM 754 N N . PRO A 1 92 ? 9.930 -11.818 -3.423 1.00 91.56 92 PRO A N 1
ATOM 755 C CA . PRO A 1 92 ? 8.740 -12.305 -2.730 1.00 91.56 92 PRO A CA 1
ATOM 756 C C . PRO A 1 92 ?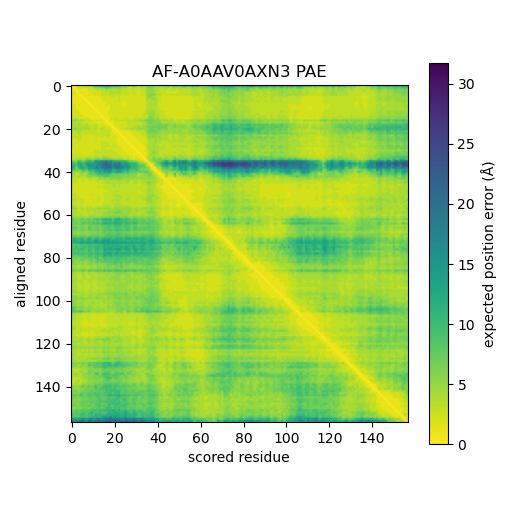 7.525 -11.396 -2.942 1.00 91.56 92 PRO A C 1
ATOM 758 O O . PRO A 1 92 ? 6.418 -11.906 -3.100 1.00 91.56 92 PRO A O 1
ATOM 761 N N . ILE A 1 93 ? 7.705 -10.072 -3.029 1.00 91.38 93 ILE A N 1
ATOM 762 C CA . ILE A 1 93 ? 6.596 -9.148 -3.319 1.00 91.38 93 ILE A CA 1
ATOM 763 C C . ILE A 1 93 ? 5.987 -9.442 -4.695 1.00 91.38 93 ILE A C 1
ATOM 765 O O . ILE A 1 93 ? 4.766 -9.508 -4.830 1.00 91.38 93 ILE A O 1
ATOM 769 N N . SER A 1 94 ? 6.818 -9.688 -5.710 1.00 90.31 94 SER A N 1
ATOM 770 C CA . SER A 1 94 ? 6.338 -10.040 -7.049 1.00 90.31 94 SER A CA 1
ATOM 771 C C . SER A 1 94 ? 5.603 -11.383 -7.076 1.00 90.31 94 SER A C 1
ATOM 773 O O . SER A 1 94 ? 4.621 -11.536 -7.800 1.00 90.31 94 SER A O 1
ATOM 775 N N . TYR A 1 95 ? 6.015 -12.343 -6.241 1.00 90.69 95 TYR A N 1
ATOM 776 C CA . TYR A 1 95 ? 5.311 -13.612 -6.076 1.00 90.69 95 TYR A CA 1
ATOM 777 C C . TYR A 1 95 ? 3.939 -13.416 -5.416 1.00 90.69 95 TYR A C 1
ATOM 779 O O . TYR A 1 95 ? 2.934 -13.917 -5.926 1.00 90.69 95 TYR A O 1
ATOM 787 N N . ILE A 1 96 ? 3.884 -12.642 -4.326 1.00 90.19 96 ILE A N 1
ATOM 788 C CA . ILE A 1 96 ? 2.646 -12.267 -3.623 1.00 90.19 96 ILE A CA 1
ATOM 789 C C . ILE A 1 96 ? 1.676 -11.581 -4.590 1.00 90.19 96 ILE A C 1
ATOM 791 O O . ILE A 1 96 ? 0.509 -11.975 -4.682 1.00 90.19 96 ILE A O 1
ATOM 795 N N . SER A 1 97 ? 2.176 -10.614 -5.363 1.00 87.19 97 SER A N 1
ATOM 796 C CA . SER A 1 97 ? 1.407 -9.915 -6.391 1.00 87.19 97 SER A CA 1
ATOM 797 C C . SER A 1 97 ? 0.924 -10.881 -7.479 1.00 87.19 97 SER A C 1
ATOM 799 O O . SER A 1 97 ? -0.270 -10.948 -7.776 1.00 87.19 97 SER A O 1
ATOM 801 N N . GLY A 1 98 ? 1.801 -11.725 -8.027 1.00 87.38 98 GLY A N 1
ATOM 802 C CA . GLY A 1 98 ? 1.448 -12.698 -9.064 1.00 87.38 98 GLY A CA 1
ATOM 803 C C . GLY A 1 98 ? 0.372 -13.697 -8.632 1.00 87.38 98 GLY A C 1
ATOM 804 O O . GLY A 1 98 ? -0.566 -13.968 -9.380 1.00 87.38 98 GLY A O 1
ATOM 805 N N . LYS A 1 99 ? 0.466 -14.212 -7.402 1.00 89.44 99 LYS A N 1
ATOM 806 C CA . LYS A 1 99 ? -0.508 -15.148 -6.819 1.00 89.44 99 LYS A CA 1
ATOM 807 C C . LYS A 1 99 ? -1.760 -14.477 -6.257 1.00 89.44 99 LYS A C 1
ATOM 809 O O . LYS A 1 99 ? -2.691 -15.181 -5.880 1.00 89.44 99 LYS A O 1
ATOM 814 N N . ARG A 1 100 ? -1.801 -13.141 -6.227 1.00 87.38 100 ARG A N 1
ATOM 815 C CA . ARG A 1 100 ? -2.893 -12.348 -5.639 1.00 87.38 100 ARG A CA 1
ATOM 816 C C . ARG A 1 100 ? -3.171 -12.735 -4.179 1.00 87.38 100 ARG A C 1
ATOM 818 O O . ARG A 1 100 ? -4.327 -12.814 -3.769 1.00 87.38 100 ARG A O 1
ATOM 825 N N . LEU A 1 101 ? -2.111 -13.013 -3.415 1.00 89.44 101 LEU A N 1
ATOM 826 C CA . LEU A 1 101 ? -2.252 -13.426 -2.020 1.00 89.44 101 LEU A CA 1
ATOM 827 C C . LEU A 1 101 ? -2.815 -12.271 -1.194 1.00 89.44 101 LEU A C 1
ATOM 829 O O . LEU A 1 101 ? -2.322 -11.147 -1.269 1.00 89.44 101 LEU A O 1
ATOM 833 N N . ARG A 1 102 ? -3.839 -12.573 -0.403 1.00 91.44 102 ARG A N 1
ATOM 834 C CA . ARG A 1 102 ? -4.448 -11.656 0.556 1.00 91.44 102 ARG A CA 1
ATOM 835 C C . ARG A 1 102 ? -5.074 -12.443 1.694 1.00 91.44 102 ARG A C 1
ATOM 837 O O . ARG A 1 102 ? -5.497 -13.582 1.496 1.00 91.44 102 ARG A O 1
ATOM 844 N N . VAL A 1 103 ? -5.139 -11.823 2.862 1.00 92.88 103 VAL A N 1
ATOM 845 C CA . VAL A 1 103 ? -5.863 -12.360 4.015 1.00 92.88 103 VAL A CA 1
ATOM 846 C C . VAL A 1 103 ? -7.371 -12.211 3.784 1.00 92.88 103 VAL A C 1
ATOM 848 O O . VAL A 1 103 ? -7.831 -11.235 3.185 1.00 92.88 103 VAL A O 1
ATOM 851 N N . GLU A 1 104 ? -8.157 -13.189 4.233 1.00 91.19 104 GLU A N 1
ATOM 852 C CA . GLU A 1 104 ? -9.617 -13.092 4.190 1.00 91.19 104 GLU A CA 1
ATOM 853 C C . GLU A 1 104 ? -10.118 -11.942 5.068 1.00 91.19 104 GLU A C 1
ATOM 855 O O . GLU A 1 104 ? -9.559 -11.651 6.126 1.00 91.19 104 GLU A O 1
ATOM 860 N N . LEU A 1 105 ? -11.175 -11.263 4.618 1.00 90.81 105 LEU A N 1
ATOM 861 C CA . LEU A 1 105 ? -11.711 -10.113 5.334 1.00 90.81 105 LEU A CA 1
ATOM 862 C C . LEU A 1 105 ? -12.335 -10.570 6.664 1.00 90.81 105 LEU A C 1
ATOM 864 O O . LEU A 1 105 ? -13.344 -11.268 6.689 1.00 90.81 105 LEU A O 1
ATOM 868 N N . ASN A 1 106 ? -11.738 -10.146 7.772 1.00 91.56 106 ASN A N 1
ATOM 869 C CA . ASN A 1 106 ? -12.248 -10.342 9.127 1.00 91.56 106 ASN A CA 1
ATOM 870 C C . ASN A 1 106 ? -12.951 -9.050 9.598 1.00 91.56 106 ASN A C 1
ATOM 872 O O . ASN A 1 106 ? -12.537 -7.968 9.168 1.00 91.56 106 ASN A O 1
ATOM 876 N N . PRO A 1 107 ? -13.950 -9.112 10.503 1.00 92.38 107 PRO A N 1
ATOM 877 C CA . PRO A 1 107 ? -14.492 -7.937 11.194 1.00 92.38 107 PRO A CA 1
ATOM 878 C C . PRO A 1 107 ? -13.449 -6.890 11.625 1.00 92.38 107 PRO A C 1
ATOM 880 O O . PRO A 1 107 ? -13.651 -5.697 11.411 1.00 92.38 107 PRO A O 1
ATOM 883 N N . LEU A 1 108 ? -12.297 -7.315 12.159 1.00 92.12 108 LEU A N 1
ATOM 884 C CA . LEU A 1 108 ? -11.218 -6.398 12.547 1.00 92.12 108 LEU A CA 1
ATOM 885 C C . LEU A 1 108 ? -10.603 -5.661 11.347 1.00 92.12 108 LEU A C 1
ATOM 887 O O . LEU A 1 108 ? -10.342 -4.463 11.430 1.00 92.12 108 LEU A O 1
ATOM 891 N N . LEU A 1 109 ? -10.388 -6.358 10.231 1.00 92.06 109 LEU A N 1
ATOM 892 C CA . LEU A 1 109 ? -9.846 -5.763 9.006 1.00 92.06 109 LEU A CA 1
ATOM 893 C C . LEU A 1 109 ? -10.858 -4.804 8.370 1.00 92.06 109 LEU A C 1
ATOM 895 O O . LEU A 1 109 ? -10.476 -3.728 7.923 1.00 92.06 109 LEU A O 1
ATOM 899 N N . SER A 1 110 ? -12.151 -5.140 8.412 1.00 91.06 110 SER A N 1
ATOM 900 C CA . SER A 1 110 ? -13.220 -4.240 7.964 1.00 91.06 110 SER A CA 1
ATOM 901 C C . SER A 1 110 ? -13.226 -2.930 8.758 1.00 91.06 110 SER A C 1
ATOM 903 O O . SER A 1 110 ? -13.285 -1.852 8.172 1.00 91.06 110 SER A O 1
ATOM 905 N N . LEU A 1 111 ? -13.077 -3.004 10.085 1.00 91.19 111 LEU A N 1
ATOM 906 C CA . LEU A 1 111 ? -12.964 -1.815 10.937 1.00 91.19 111 LEU A CA 1
ATOM 907 C C . LEU A 1 111 ? -11.709 -0.990 10.622 1.00 91.19 111 LEU A C 1
ATOM 909 O O . LEU A 1 111 ? -11.747 0.239 10.672 1.00 91.19 111 LEU A O 1
ATOM 913 N N . LEU A 1 112 ? -10.592 -1.642 10.286 1.00 91.62 112 LEU A N 1
ATOM 914 C CA . LEU A 1 112 ? -9.378 -0.943 9.859 1.00 91.62 112 LEU A CA 1
ATOM 915 C C . LEU A 1 112 ? -9.593 -0.186 8.546 1.00 91.62 112 LEU A C 1
ATOM 917 O O . LEU A 1 112 ? -9.156 0.959 8.448 1.00 91.62 112 LEU A O 1
ATOM 921 N N . CYS A 1 113 ? -10.303 -0.771 7.575 1.00 89.75 113 CYS A N 1
ATOM 922 C CA . CYS A 1 113 ? -10.670 -0.076 6.340 1.00 89.75 113 CYS A CA 1
ATOM 923 C C . CYS A 1 113 ? -11.478 1.195 6.612 1.00 89.75 113 CYS A C 1
ATOM 925 O O . CYS A 1 113 ? -11.284 2.194 5.937 1.00 89.75 113 CYS A O 1
ATOM 927 N N . GLU A 1 114 ? -12.369 1.198 7.598 1.00 88.06 114 GLU A N 1
ATOM 928 C CA . GLU A 1 114 ? -13.161 2.392 7.917 1.00 88.06 114 GLU A CA 1
ATOM 929 C C . GLU A 1 114 ? -12.362 3.451 8.688 1.00 88.06 114 GLU A C 1
ATOM 931 O O . GLU A 1 114 ? -12.587 4.645 8.517 1.00 88.06 114 GLU A O 1
ATOM 936 N N . LYS A 1 115 ? -11.420 3.032 9.541 1.00 87.25 115 LYS A N 1
ATOM 937 C CA . LYS A 1 115 ? -10.679 3.938 10.435 1.00 87.25 115 LYS A CA 1
ATOM 938 C C . LYS A 1 115 ? -9.435 4.558 9.790 1.00 87.25 115 LYS A C 1
ATOM 940 O O . LYS A 1 115 ? -9.063 5.679 10.149 1.00 87.25 115 LYS A O 1
ATOM 945 N N . LEU A 1 116 ? -8.770 3.845 8.879 1.00 87.75 116 LEU A N 1
ATOM 946 C CA . LEU A 1 116 ? -7.501 4.284 8.286 1.00 87.75 116 LEU A CA 1
ATOM 947 C C . LEU A 1 116 ? -7.663 5.464 7.321 1.00 87.75 116 LEU A C 1
ATOM 949 O O . LEU A 1 116 ? -6.808 6.347 7.295 1.00 87.75 116 LEU A O 1
ATOM 953 N N . TYR A 1 117 ? -8.752 5.499 6.554 1.00 88.69 117 TYR A N 1
ATOM 954 C CA . TYR A 1 117 ? -8.965 6.499 5.508 1.00 88.69 117 TYR A CA 1
ATOM 955 C C . TYR A 1 117 ? -9.896 7.617 5.979 1.00 88.69 117 TYR A C 1
ATOM 957 O O . TYR A 1 117 ? -10.761 7.412 6.826 1.00 88.69 117 TYR A O 1
ATOM 965 N N . THR A 1 118 ? -9.735 8.816 5.417 1.00 87.19 118 THR A N 1
ATOM 966 C CA . THR A 1 118 ? -10.637 9.948 5.698 1.00 87.19 118 THR A CA 1
ATOM 967 C C . THR A 1 118 ? -11.913 9.910 4.855 1.00 87.19 118 THR A C 1
ATOM 969 O O . THR A 1 118 ? -12.867 10.626 5.148 1.00 87.19 118 THR A O 1
ATOM 972 N N . GLN A 1 119 ? -11.934 9.086 3.805 1.00 86.12 119 GLN A N 1
ATOM 973 C CA . GLN A 1 119 ? -13.072 8.879 2.913 1.00 86.12 119 GLN A CA 1
ATOM 974 C C . GLN A 1 119 ? -13.581 7.437 3.035 1.00 86.12 119 GLN A C 1
ATOM 976 O O . GLN A 1 119 ? -12.789 6.549 3.363 1.00 86.12 119 GLN A O 1
ATOM 981 N N . PRO A 1 120 ? -14.867 7.177 2.731 1.00 88.38 120 PRO A N 1
ATOM 982 C CA . PRO A 1 120 ? -15.393 5.819 2.672 1.00 88.38 120 PRO A CA 1
ATOM 983 C C . PRO A 1 120 ? -14.533 4.925 1.774 1.00 88.38 120 PRO A C 1
ATOM 985 O O . PRO A 1 120 ? -14.245 5.278 0.633 1.00 88.38 120 PRO A O 1
ATOM 988 N N . TYR A 1 121 ? -14.158 3.742 2.263 1.00 88.19 121 TYR A N 1
ATOM 989 C CA . TYR A 1 121 ? -13.290 2.810 1.533 1.00 88.19 121 TYR A CA 1
ATOM 990 C C . TYR A 1 121 ? -13.793 2.498 0.110 1.00 88.19 121 TYR A C 1
ATOM 992 O O . TYR A 1 121 ? -13.008 2.361 -0.828 1.00 88.19 121 TYR A O 1
ATOM 1000 N N . SER A 1 122 ? -15.115 2.429 -0.063 1.00 88.44 122 SER A N 1
ATOM 1001 C CA . SER A 1 122 ? -15.781 2.158 -1.340 1.00 88.44 122 SER A CA 1
ATOM 1002 C C . SER A 1 122 ? -15.768 3.328 -2.326 1.00 88.44 122 SER A C 1
ATOM 1004 O O . SER A 1 122 ? -15.936 3.097 -3.520 1.00 88.44 122 SER A O 1
ATOM 1006 N N . SER A 1 123 ? -15.577 4.568 -1.866 1.00 89.94 123 SER A N 1
ATOM 1007 C CA . SER A 1 123 ? -15.527 5.746 -2.741 1.00 89.94 123 SER A CA 1
ATOM 1008 C C . SER A 1 123 ? -14.114 6.077 -3.220 1.00 89.94 123 SER A C 1
ATOM 1010 O O . SER A 1 123 ? -13.944 6.981 -4.036 1.00 89.94 123 SER A O 1
ATOM 1012 N N . ILE A 1 124 ? -13.092 5.387 -2.704 1.00 88.94 124 ILE A N 1
ATOM 1013 C CA . ILE A 1 124 ? -11.700 5.637 -3.074 1.00 88.94 124 ILE A CA 1
ATOM 1014 C C . ILE A 1 124 ? -11.464 5.122 -4.496 1.00 88.94 124 ILE A C 1
ATOM 1016 O O . ILE A 1 124 ? -11.625 3.937 -4.787 1.00 88.94 124 ILE A O 1
ATOM 1020 N N . ASN A 1 125 ? -11.034 6.018 -5.383 1.00 89.12 125 ASN A N 1
ATOM 1021 C CA . ASN A 1 125 ? -10.543 5.639 -6.702 1.00 89.12 125 ASN A CA 1
ATOM 1022 C C . ASN A 1 125 ? -9.144 5.024 -6.556 1.00 89.12 125 ASN A C 1
ATOM 1024 O O . ASN A 1 125 ? -8.153 5.750 -6.502 1.00 89.12 125 ASN A O 1
ATOM 1028 N N . TRP A 1 126 ? -9.071 3.698 -6.434 1.00 89.50 126 TRP A N 1
ATOM 1029 C CA . TRP A 1 126 ? -7.817 2.971 -6.222 1.00 89.50 126 TRP A CA 1
ATOM 1030 C C . TRP A 1 126 ? -6.837 3.076 -7.397 1.00 89.50 126 TRP A C 1
ATOM 1032 O O . TRP A 1 126 ? -5.689 3.423 -7.126 1.00 89.50 126 TRP A O 1
ATOM 1042 N N . PRO A 1 127 ? -7.259 2.929 -8.671 1.00 87.06 127 PRO A N 1
ATOM 1043 C CA . PRO A 1 127 ? -6.373 3.134 -9.819 1.00 87.06 127 PRO A CA 1
ATOM 1044 C C . PRO A 1 127 ? -5.694 4.506 -9.874 1.00 87.06 127 PRO A C 1
ATOM 1046 O O . PRO A 1 127 ? -4.620 4.646 -10.446 1.00 87.06 127 PRO A O 1
ATOM 1049 N N . SER A 1 128 ? -6.270 5.559 -9.285 1.00 85.94 128 SER A N 1
ATOM 1050 C CA . SER A 1 128 ? -5.577 6.853 -9.236 1.00 85.94 128 SER A CA 1
ATOM 1051 C C . SER A 1 128 ? -4.512 6.936 -8.139 1.00 85.94 128 SER A C 1
ATOM 1053 O O . SER A 1 128 ? -3.800 7.932 -8.082 1.00 85.94 128 SER A O 1
ATOM 1055 N N . GLN A 1 129 ? -4.396 5.931 -7.263 1.00 86.19 129 GLN A N 1
ATOM 1056 C CA . GLN A 1 129 ? -3.488 5.960 -6.113 1.00 86.19 129 GLN A CA 1
ATOM 1057 C C . GLN A 1 129 ? -2.133 5.293 -6.340 1.00 86.19 129 GLN A C 1
ATOM 1059 O O . GLN A 1 129 ? -1.286 5.425 -5.458 1.00 86.19 129 GLN A O 1
ATOM 1064 N N . HIS A 1 130 ? -1.883 4.646 -7.486 1.00 80.50 130 HIS A N 1
ATOM 1065 C CA . HIS A 1 130 ? -0.598 3.982 -7.773 1.00 80.50 130 HIS A CA 1
ATOM 1066 C C . HIS A 1 130 ? 0.601 4.897 -7.474 1.00 80.50 130 HIS A C 1
ATOM 1068 O O . HIS A 1 130 ? 1.360 4.634 -6.545 1.00 80.50 130 HIS A O 1
ATOM 1074 N N . ASN A 1 131 ? 0.647 6.078 -8.098 1.00 79.69 131 ASN A N 1
ATOM 1075 C CA . ASN A 1 131 ? 1.732 7.052 -7.915 1.00 79.69 131 ASN A CA 1
ATOM 1076 C C . ASN A 1 131 ? 1.471 8.092 -6.807 1.00 79.69 131 ASN A C 1
ATOM 1078 O O . ASN A 1 131 ? 2.247 9.033 -6.646 1.00 79.69 131 ASN A O 1
ATOM 1082 N N . SER A 1 132 ? 0.390 7.952 -6.031 1.00 82.50 132 SER A N 1
ATOM 1083 C CA . SER A 1 132 ? 0.077 8.890 -4.947 1.00 82.50 132 SER A CA 1
ATOM 1084 C C . SER A 1 132 ? 0.908 8.555 -3.715 1.00 82.50 132 SER A C 1
ATOM 1086 O O . SER A 1 132 ? 0.646 7.564 -3.025 1.00 82.50 132 SER A O 1
ATOM 1088 N N . VAL A 1 133 ? 1.915 9.379 -3.442 1.00 83.69 133 VAL A N 1
ATOM 1089 C CA . VAL A 1 133 ? 2.783 9.296 -2.262 1.00 83.69 133 VAL A CA 1
ATOM 1090 C C . VAL A 1 133 ? 2.921 10.690 -1.675 1.00 83.69 133 VAL A C 1
ATOM 1092 O O . VAL A 1 133 ? 3.074 11.662 -2.415 1.00 83.69 133 VAL A O 1
ATOM 1095 N N . LEU A 1 134 ? 2.824 10.804 -0.350 1.00 83.12 134 LEU A N 1
ATOM 1096 C CA . LEU A 1 134 ? 2.974 12.087 0.326 1.00 83.12 134 LEU A CA 1
ATOM 1097 C C . LEU A 1 134 ? 4.384 12.641 0.066 1.00 83.12 134 LEU A C 1
ATOM 1099 O O . LEU A 1 134 ? 5.371 11.941 0.289 1.00 83.12 134 LEU A O 1
ATOM 1103 N N . SER A 1 135 ? 4.480 13.892 -0.385 1.00 80.12 135 SER A N 1
ATOM 1104 C CA . SER A 1 135 ? 5.751 14.548 -0.723 1.00 80.12 135 SER A CA 1
ATOM 1105 C C . SER A 1 135 ? 6.756 14.539 0.428 1.00 80.12 135 SER A C 1
ATOM 1107 O O . SER A 1 135 ? 7.949 14.362 0.215 1.00 80.12 135 SER A O 1
ATOM 1109 N N . GLU A 1 136 ? 6.263 14.687 1.652 1.00 82.00 136 GLU A N 1
ATOM 1110 C CA . GLU A 1 136 ? 7.036 14.729 2.887 1.00 82.00 136 GLU A CA 1
ATOM 1111 C C . GLU A 1 136 ? 7.635 13.361 3.253 1.00 82.00 136 GLU A C 1
ATOM 1113 O O . GLU A 1 136 ? 8.666 13.301 3.922 1.00 82.00 136 GLU A O 1
ATOM 1118 N N . ASP A 1 137 ? 7.022 12.269 2.786 1.00 82.50 137 ASP A N 1
ATOM 1119 C CA . ASP A 1 137 ? 7.519 10.900 2.962 1.00 82.50 137 ASP A CA 1
ATOM 1120 C C . ASP A 1 137 ? 8.424 10.459 1.790 1.00 82.50 137 ASP A C 1
ATOM 1122 O O . ASP A 1 137 ? 9.091 9.423 1.866 1.00 82.50 137 ASP A O 1
ATOM 1126 N N . LEU A 1 138 ? 8.458 11.227 0.695 1.00 85.81 138 LEU A N 1
ATOM 1127 C CA . LEU A 1 138 ? 9.145 10.866 -0.540 1.00 85.81 138 LEU A CA 1
ATOM 1128 C C . LEU A 1 138 ? 10.603 11.341 -0.522 1.00 85.81 138 LEU A C 1
ATOM 1130 O O . LEU A 1 138 ? 10.932 12.440 -0.957 1.00 85.81 138 LEU A O 1
ATOM 1134 N N . TYR A 1 139 ? 11.502 10.474 -0.056 1.00 86.25 139 TYR A N 1
ATOM 1135 C CA . TYR A 1 139 ? 12.940 10.765 -0.060 1.00 86.25 139 TYR A CA 1
ATOM 1136 C C . TYR A 1 139 ? 13.550 10.781 -1.472 1.00 86.25 139 TYR A C 1
ATOM 1138 O O . TYR A 1 139 ? 14.387 11.624 -1.786 1.00 86.25 139 TYR A O 1
ATOM 1146 N N . CYS A 1 140 ? 13.142 9.841 -2.330 1.00 84.62 140 CYS A N 1
ATOM 1147 C CA . CYS A 1 140 ? 13.637 9.714 -3.699 1.00 84.62 140 CYS A CA 1
ATOM 1148 C C . CYS A 1 140 ? 12.442 9.698 -4.661 1.00 84.62 140 CYS A C 1
ATOM 1150 O O . CYS A 1 140 ? 11.741 8.684 -4.726 1.00 84.62 140 CYS A O 1
ATOM 1152 N N . PRO A 1 141 ? 12.165 10.807 -5.370 1.00 85.12 141 PRO A N 1
ATOM 1153 C CA . PRO A 1 141 ? 11.088 10.840 -6.346 1.00 85.12 141 PRO A CA 1
ATOM 1154 C C . PRO A 1 141 ? 11.417 9.950 -7.542 1.00 85.12 141 PRO A C 1
ATOM 1156 O O . PRO A 1 141 ? 12.582 9.768 -7.906 1.00 85.12 141 PRO A O 1
ATOM 1159 N N . HIS A 1 142 ? 10.379 9.403 -8.170 1.00 82.19 142 HIS A N 1
ATOM 1160 C CA . HIS A 1 142 ? 10.557 8.598 -9.367 1.00 82.19 142 HIS A CA 1
ATOM 1161 C C . HIS A 1 142 ? 11.168 9.425 -10.498 1.00 82.19 142 HIS A C 1
ATOM 1163 O O . HIS A 1 142 ? 10.815 10.581 -10.736 1.00 82.19 142 HIS A O 1
ATOM 1169 N N . HIS A 1 143 ? 12.092 8.800 -11.223 1.00 85.69 143 HIS A N 1
ATOM 1170 C CA . HIS A 1 143 ? 12.546 9.330 -12.497 1.00 85.69 143 HIS A CA 1
ATOM 1171 C C . HIS A 1 143 ? 11.461 9.061 -13.558 1.00 85.69 143 HIS A C 1
ATOM 1173 O O . HIS A 1 143 ? 10.923 7.954 -13.568 1.00 85.69 143 HIS A O 1
ATOM 1179 N N . PRO A 1 144 ? 11.201 9.964 -14.523 1.00 84.69 144 PRO A N 1
ATOM 1180 C CA . PRO A 1 144 ? 10.144 9.776 -15.530 1.00 84.69 144 PRO A CA 1
ATOM 1181 C C . PRO A 1 144 ? 10.236 8.463 -16.328 1.00 84.69 144 PRO A C 1
ATOM 1183 O O . PRO A 1 144 ? 9.238 7.910 -16.782 1.00 84.69 144 PRO A O 1
ATOM 1186 N N . VAL A 1 145 ? 11.454 7.935 -16.487 1.00 85.19 145 VAL A N 1
ATOM 1187 C CA . VAL A 1 145 ? 11.701 6.624 -17.113 1.00 85.19 145 VAL A CA 1
ATOM 1188 C C . VAL A 1 145 ? 11.121 5.478 -16.278 1.00 85.19 145 VAL A C 1
ATOM 1190 O O . VAL A 1 145 ? 10.572 4.537 -16.843 1.00 85.19 145 VAL A O 1
ATOM 1193 N N . ALA A 1 146 ? 11.226 5.550 -14.950 1.00 81.94 146 ALA A N 1
ATOM 1194 C CA . ALA A 1 146 ? 10.645 4.557 -14.054 1.00 81.94 146 ALA A CA 1
ATOM 1195 C C . ALA A 1 146 ? 9.113 4.598 -14.119 1.00 81.94 146 ALA A C 1
ATOM 1197 O O . ALA A 1 146 ? 8.492 3.546 -14.239 1.00 81.94 146 ALA A O 1
ATOM 1198 N N . ASP A 1 147 ? 8.514 5.792 -14.158 1.00 82.94 147 ASP A N 1
ATOM 1199 C CA 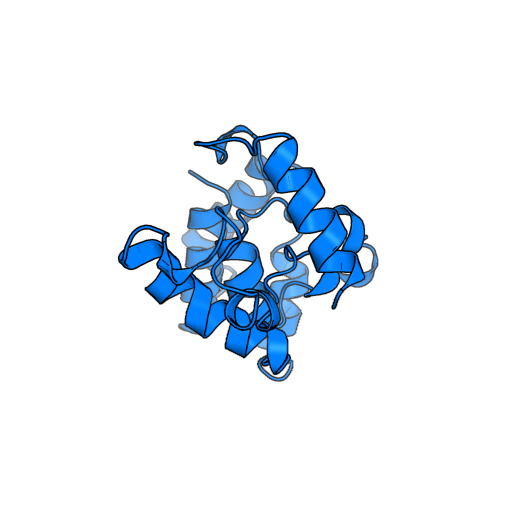. ASP A 1 147 ? 7.061 5.940 -14.306 1.00 82.94 147 ASP A CA 1
ATOM 1200 C C . ASP A 1 147 ? 6.557 5.350 -15.629 1.00 82.94 147 ASP A C 1
ATOM 1202 O O . ASP A 1 147 ? 5.559 4.628 -15.656 1.00 82.94 147 ASP A O 1
ATOM 1206 N N . ALA A 1 148 ? 7.280 5.586 -16.730 1.00 84.62 148 ALA A N 1
ATOM 1207 C CA . ALA A 1 148 ? 6.962 4.984 -18.022 1.00 84.62 148 ALA A CA 1
ATOM 1208 C C . ALA A 1 148 ? 7.068 3.449 -17.984 1.00 84.62 148 ALA A C 1
ATOM 1210 O O . ALA A 1 148 ? 6.197 2.755 -18.511 1.00 84.62 148 ALA A O 1
ATOM 1211 N N . LEU A 1 149 ? 8.102 2.906 -17.333 1.00 82.19 149 LEU A N 1
ATOM 1212 C CA . LEU A 1 149 ? 8.267 1.461 -17.161 1.00 82.19 149 LEU A CA 1
ATOM 1213 C C . LEU A 1 149 ? 7.138 0.858 -16.321 1.00 82.19 149 LEU A C 1
ATOM 1215 O O . LEU A 1 149 ? 6.564 -0.146 -16.736 1.00 82.19 149 LEU A O 1
ATOM 1219 N N . PHE A 1 150 ? 6.778 1.466 -15.189 1.00 81.12 150 PHE A N 1
ATOM 1220 C CA . PHE A 1 150 ? 5.664 0.998 -14.362 1.00 81.12 150 PHE A CA 1
ATOM 1221 C C . PHE A 1 150 ? 4.335 1.058 -15.109 1.00 81.12 150 PHE A C 1
ATOM 1223 O O . PHE A 1 150 ? 3.544 0.123 -15.014 1.00 81.12 150 PHE A O 1
ATOM 1230 N N . TRP A 1 151 ? 4.110 2.089 -15.921 1.00 81.94 151 TRP A N 1
ATOM 1231 C CA . TRP A 1 151 ? 2.921 2.169 -16.763 1.00 81.94 151 TRP A CA 1
ATOM 1232 C C . TRP A 1 151 ? 2.860 1.035 -17.800 1.00 81.94 151 TRP A C 1
ATOM 1234 O O . TRP A 1 151 ? 1.818 0.396 -17.954 1.00 81.94 151 TRP A O 1
ATOM 1244 N N . ILE A 1 152 ? 3.980 0.733 -18.472 1.00 84.12 152 ILE A N 1
ATOM 1245 C CA . ILE A 1 152 ? 4.074 -0.391 -19.421 1.00 84.12 152 ILE A CA 1
ATOM 1246 C C . ILE A 1 152 ? 3.840 -1.722 -18.697 1.00 84.12 152 ILE A C 1
ATOM 1248 O O . ILE A 1 152 ? 3.058 -2.545 -19.169 1.00 84.12 152 ILE A O 1
ATOM 1252 N N . LEU A 1 153 ? 4.483 -1.926 -17.544 1.00 79.75 153 LEU A N 1
ATOM 1253 C CA . LEU A 1 153 ? 4.338 -3.138 -16.737 1.00 79.75 153 LEU A CA 1
ATOM 1254 C C . LEU A 1 153 ? 2.903 -3.316 -16.230 1.00 79.75 153 LEU A C 1
ATOM 1256 O O . LEU A 1 153 ? 2.387 -4.428 -16.272 1.00 79.75 153 LEU A O 1
ATOM 1260 N N . GLY A 1 154 ? 2.226 -2.231 -15.846 1.00 77.50 154 GLY A N 1
ATOM 1261 C CA . GLY A 1 154 ? 0.822 -2.251 -15.432 1.00 77.50 154 GLY A CA 1
ATOM 1262 C C . GLY A 1 154 ? -0.145 -2.628 -16.554 1.00 77.50 154 GLY A C 1
ATOM 1263 O O . GLY A 1 154 ? -1.174 -3.237 -16.295 1.00 77.50 154 GLY A O 1
ATOM 1264 N N . LYS A 1 155 ? 0.189 -2.339 -17.819 1.00 79.69 155 LYS A N 1
ATOM 1265 C CA . LYS A 1 155 ? -0.560 -2.849 -18.985 1.00 79.69 155 LYS A CA 1
ATOM 1266 C C . LYS A 1 155 ? -0.277 -4.322 -19.289 1.00 79.69 155 LYS A C 1
ATOM 1268 O O . LYS A 1 155 ? -0.999 -4.925 -20.078 1.00 79.69 155 LYS A O 1
ATOM 1273 N N . TRP A 1 156 ? 0.797 -4.866 -18.724 1.00 72.88 156 TRP A N 1
ATOM 1274 C CA . TRP A 1 156 ? 1.285 -6.222 -18.964 1.00 72.88 156 TRP A CA 1
ATOM 1275 C C . TRP A 1 156 ? 0.860 -7.226 -17.876 1.00 72.88 156 TRP A C 1
ATOM 1277 O O . TRP A 1 156 ? 1.096 -8.430 -18.049 1.0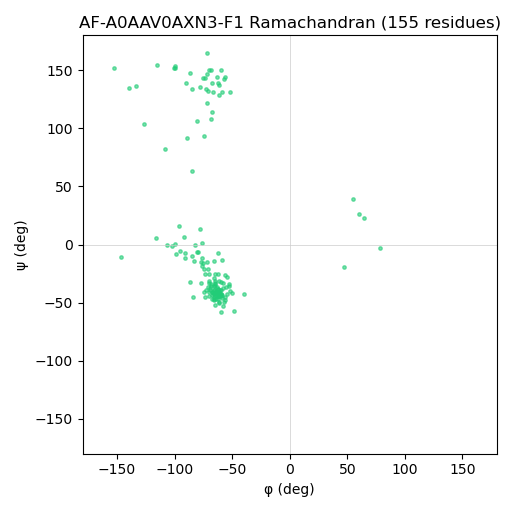0 72.88 156 TRP A O 1
ATOM 1287 N N . GLU A 1 157 ? 0.264 -6.759 -16.770 1.00 63.94 157 GLU A N 1
ATOM 1288 C CA . GLU A 1 157 ? -0.445 -7.580 -15.766 1.00 63.94 157 GLU A CA 1
ATOM 1289 C C . GLU A 1 157 ? -1.773 -8.132 -16.295 1.00 63.94 157 GLU A C 1
ATOM 1291 O O . GLU A 1 157 ? -2.025 -9.328 -16.009 1.00 63.94 157 GLU A O 1
#